Protein AF-A0A5E4JYD9-F1 (afdb_monomer)

Sequence (91 aa):
MIHISQTMDDFVSFAKDKTLSGRDSKRTLRVGDGCRARVIAVSFKDVTNPKIGLTMRQPGLGKLEWIAAEEAPVAAQKEEKTEKKAKKEKK

Solvent-accessible surface area (backbone atoms only — not comparable to full-atom values): 5611 Å² total; per-residue (Å²): 90,65,52,79,88,25,54,43,94,52,63,69,45,80,46,96,86,61,32,40,36,26,70,83,75,70,46,74,48,52,85,88,63,65,66,45,66,45,82,80,43,78,43,68,88,40,87,92,62,60,49,44,36,34,34,19,63,48,93,85,34,25,45,53,71,57,31,55,64,74,71,52,83,86,62,71,75,54,58,68,56,48,57,61,48,62,65,64,79,76,117

Secondary structure (DSSP, 8-state):
-B-GGGT-SS-EEEPTTS-EEETTT--EE-TT--EE-EEEEEE-SSTTS-EEEEE--STT-EEHHHHHHHH-SSSTHHHHHHHHHHTTS--

Structure (mmCIF, N/CA/C/O backbone):
data_AF-A0A5E4JYD9-F1
#
_entry.id   AF-A0A5E4JYD9-F1
#
loop_
_atom_site.group_PDB
_atom_site.id
_atom_site.type_symbol
_atom_site.label_atom_id
_atom_site.label_alt_id
_atom_site.label_comp_id
_atom_site.label_asym_id
_atom_site.label_entity_id
_atom_site.label_seq_id
_atom_site.pdbx_PDB_ins_code
_atom_site.Cartn_x
_atom_site.Cartn_y
_atom_site.Cartn_z
_atom_site.occupancy
_atom_site.B_iso_or_equiv
_atom_site.auth_seq_id
_atom_site.auth_comp_id
_atom_site.auth_asym_id
_atom_site.auth_atom_id
_atom_site.pdbx_PDB_model_num
ATOM 1 N N . MET A 1 1 ? 4.238 -5.374 -9.906 1.00 83.31 1 MET A N 1
ATOM 2 C CA . MET A 1 1 ? 4.854 -4.613 -8.800 1.00 83.31 1 MET A CA 1
ATOM 3 C C . MET A 1 1 ? 3.966 -3.426 -8.465 1.00 83.31 1 MET A C 1
ATOM 5 O O . MET A 1 1 ? 3.542 -2.720 -9.374 1.00 83.31 1 MET A O 1
ATOM 9 N N . ILE A 1 2 ? 3.676 -3.228 -7.180 1.00 84.69 2 ILE A N 1
ATOM 10 C CA . ILE A 1 2 ? 2.978 -2.043 -6.666 1.00 84.69 2 ILE A CA 1
ATOM 11 C C . ILE A 1 2 ? 4.036 -1.182 -5.983 1.00 84.69 2 ILE A C 1
ATOM 13 O O . ILE A 1 2 ? 4.788 -1.684 -5.150 1.00 84.69 2 ILE A O 1
ATOM 17 N N . HIS A 1 3 ? 4.134 0.087 -6.364 1.00 87.56 3 HIS A N 1
ATOM 18 C CA . HIS A 1 3 ? 5.015 1.029 -5.675 1.00 87.56 3 HIS A CA 1
ATOM 19 C C . HIS A 1 3 ? 4.415 1.402 -4.312 1.00 87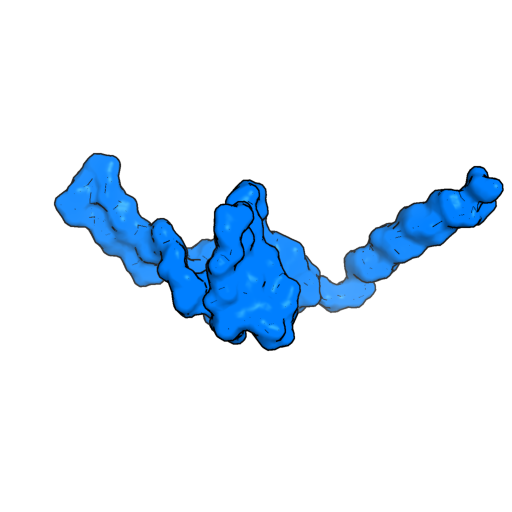.56 3 HIS A C 1
ATOM 21 O O . HIS A 1 3 ? 3.195 1.454 -4.194 1.00 87.56 3 HIS A O 1
ATOM 27 N N . ILE A 1 4 ? 5.225 1.707 -3.292 1.00 84.50 4 ILE A N 1
ATOM 28 C CA . ILE A 1 4 ? 4.721 2.004 -1.935 1.00 84.50 4 ILE A CA 1
ATOM 29 C C . ILE A 1 4 ? 3.663 3.120 -1.929 1.00 84.50 4 ILE A C 1
ATOM 31 O O . ILE A 1 4 ? 2.600 2.953 -1.339 1.00 84.50 4 ILE A O 1
ATOM 35 N N . SER A 1 5 ? 3.870 4.188 -2.701 1.00 85.62 5 SER A N 1
ATOM 36 C CA . SER A 1 5 ? 2.911 5.297 -2.862 1.00 85.62 5 SER A CA 1
ATOM 37 C C . SER A 1 5 ? 1.644 4.944 -3.654 1.00 85.62 5 SER A C 1
ATOM 39 O O . SER A 1 5 ? 0.772 5.787 -3.830 1.00 85.62 5 SER A O 1
ATOM 41 N N . GLN A 1 6 ? 1.549 3.721 -4.177 1.00 88.44 6 GLN A N 1
ATOM 42 C CA . GLN A 1 6 ? 0.390 3.194 -4.900 1.00 88.44 6 GLN A CA 1
ATOM 43 C C . GLN A 1 6 ? -0.385 2.155 -4.072 1.00 88.44 6 GLN A C 1
ATOM 45 O O . GLN A 1 6 ? -1.328 1.561 -4.591 1.00 88.44 6 GLN A O 1
ATOM 50 N N . THR A 1 7 ? 0.005 1.907 -2.816 1.00 87.38 7 THR A N 1
ATOM 51 C CA . THR A 1 7 ? -0.618 0.881 -1.958 1.00 87.38 7 THR A CA 1
ATOM 52 C C . THR A 1 7 ? -1.866 1.374 -1.228 1.00 87.38 7 THR A C 1
ATOM 54 O O . THR A 1 7 ? -2.833 0.627 -1.120 1.00 87.38 7 THR A O 1
ATOM 57 N N . MET A 1 8 ? -1.868 2.616 -0.745 1.00 85.62 8 MET A N 1
ATOM 58 C CA . MET A 1 8 ? -2.998 3.240 -0.051 1.00 85.62 8 MET A CA 1
ATOM 59 C C . MET A 1 8 ? -2.888 4.769 -0.120 1.00 85.62 8 MET A C 1
ATOM 61 O O . MET A 1 8 ? -1.811 5.301 -0.394 1.00 85.62 8 MET A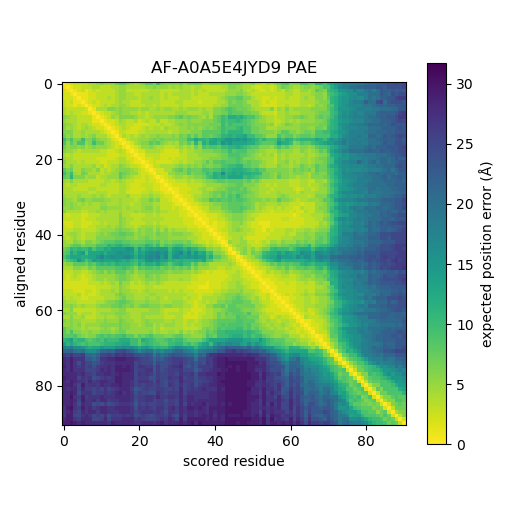 O 1
ATOM 65 N N . ASP A 1 9 ? -4.004 5.465 0.093 1.00 85.25 9 ASP A N 1
ATOM 66 C CA . ASP A 1 9 ? -4.077 6.932 0.099 1.00 85.25 9 ASP A CA 1
ATOM 67 C C . ASP A 1 9 ? -3.749 7.498 1.489 1.00 85.25 9 ASP A C 1
ATOM 69 O O . ASP A 1 9 ? -4.598 8.061 2.169 1.00 85.25 9 ASP A O 1
ATOM 73 N N . ASP A 1 10 ? -2.532 7.230 1.964 1.00 83.94 10 ASP A N 1
ATOM 74 C CA . ASP A 1 10 ? -2.116 7.527 3.337 1.00 83.94 10 ASP A CA 1
ATOM 75 C C . ASP A 1 10 ? -0.586 7.641 3.434 1.00 83.94 10 ASP A C 1
ATOM 77 O O . ASP A 1 10 ? 0.152 7.221 2.536 1.00 83.94 10 ASP A O 1
ATOM 81 N N . PHE A 1 11 ? -0.091 8.159 4.554 1.00 83.00 11 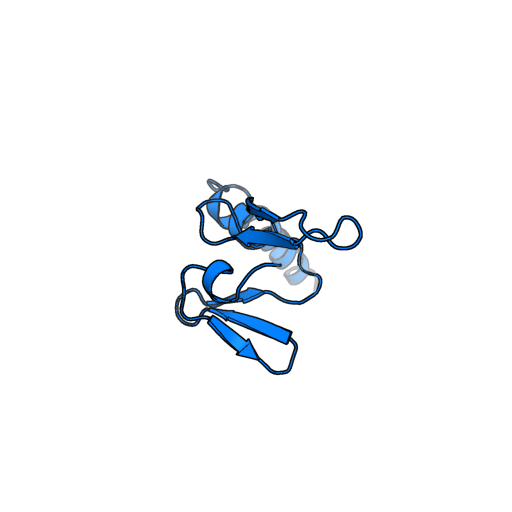PHE A N 1
ATOM 82 C CA . PHE A 1 11 ? 1.304 8.056 4.941 1.00 83.00 11 PHE A CA 1
ATOM 83 C C . PHE A 1 11 ? 1.636 6.611 5.338 1.00 83.00 11 PHE A C 1
ATOM 85 O O . PHE A 1 11 ? 1.338 6.149 6.443 1.00 83.00 11 PHE A O 1
ATOM 92 N N . VAL A 1 12 ? 2.265 5.883 4.414 1.00 84.75 12 VAL A N 1
ATOM 93 C CA . VAL A 1 12 ? 2.594 4.463 4.587 1.00 84.75 12 VAL A CA 1
ATOM 94 C C . VAL A 1 12 ? 3.968 4.295 5.223 1.00 84.75 12 VAL A C 1
ATOM 96 O O . VAL A 1 12 ? 4.974 4.759 4.689 1.00 84.75 12 VAL A O 1
ATOM 99 N N . SER A 1 13 ? 4.023 3.578 6.341 1.00 84.19 13 SER A N 1
ATOM 100 C CA . SER A 1 13 ? 5.265 3.118 6.961 1.00 84.19 13 SER A CA 1
ATOM 101 C C . SER A 1 13 ? 5.542 1.666 6.584 1.00 84.19 13 SER A C 1
ATOM 103 O O . SER A 1 13 ? 4.642 0.826 6.598 1.00 84.19 13 SER A O 1
ATOM 105 N N . PHE A 1 14 ? 6.798 1.363 6.259 1.00 84.25 14 PHE A N 1
ATOM 106 C CA . PHE A 1 14 ? 7.262 -0.007 6.052 1.00 84.25 14 PHE A CA 1
ATOM 107 C C . PHE A 1 14 ? 7.981 -0.500 7.306 1.00 84.25 14 PHE A C 1
ATOM 109 O O . PHE A 1 14 ? 8.969 0.098 7.736 1.00 84.25 14 PHE A O 1
ATOM 116 N N . ALA A 1 15 ? 7.488 -1.586 7.892 1.00 85.25 15 ALA A N 1
ATOM 117 C CA . ALA A 1 15 ? 8.085 -2.202 9.067 1.00 85.25 15 ALA A CA 1
ATOM 118 C C . ALA A 1 15 ? 8.975 -3.405 8.687 1.00 85.25 15 ALA A C 1
ATOM 120 O O . ALA A 1 15 ? 8.855 -3.997 7.611 1.00 85.25 15 ALA A O 1
ATOM 121 N N . LYS A 1 16 ? 9.927 -3.757 9.567 1.00 81.50 16 LYS A N 1
ATOM 122 C CA . LYS A 1 16 ? 10.928 -4.824 9.327 1.00 81.50 16 LYS A CA 1
ATOM 123 C C . LYS A 1 16 ? 10.310 -6.211 9.117 1.00 81.50 16 LYS A C 1
ATOM 125 O O . LYS A 1 16 ? 10.931 -7.072 8.505 1.00 81.50 16 LYS A O 1
ATOM 130 N N . ASP A 1 17 ? 9.088 -6.409 9.588 1.00 82.94 17 ASP A N 1
ATOM 131 C CA . ASP A 1 17 ? 8.264 -7.607 9.428 1.00 82.94 17 ASP A CA 1
ATOM 132 C C . ASP A 1 17 ? 7.604 -7.718 8.039 1.00 82.94 17 ASP A C 1
ATOM 134 O O . ASP A 1 17 ? 6.778 -8.602 7.823 1.00 82.94 17 ASP A O 1
ATOM 138 N N . LYS A 1 18 ? 7.984 -6.860 7.077 1.00 84.06 18 LYS A N 1
ATOM 139 C CA . LYS A 1 18 ? 7.394 -6.779 5.728 1.00 84.06 18 LYS A CA 1
ATOM 140 C C . LYS A 1 18 ? 5.907 -6.405 5.751 1.00 84.06 18 LYS A C 1
ATOM 142 O O . LYS A 1 18 ? 5.169 -6.746 4.826 1.00 84.06 18 LYS A O 1
ATOM 147 N N . THR A 1 19 ? 5.484 -5.683 6.786 1.00 86.00 19 THR A N 1
ATOM 148 C CA . THR A 1 19 ? 4.140 -5.115 6.898 1.00 86.00 19 THR A CA 1
ATOM 149 C C . THR A 1 19 ? 4.157 -3.652 6.458 1.00 86.00 19 THR A C 1
ATOM 151 O O . THR A 1 19 ? 5.058 -2.888 6.813 1.00 86.00 19 THR A O 1
ATOM 154 N N . LEU A 1 20 ? 3.144 -3.253 5.693 1.00 87.62 20 LEU A N 1
ATOM 155 C CA . LEU A 1 20 ? 2.851 -1.861 5.364 1.00 87.62 20 LEU A CA 1
ATOM 156 C C . LEU A 1 20 ? 1.708 -1.375 6.254 1.00 87.62 20 LEU A C 1
ATOM 158 O O . LEU A 1 20 ? 0.662 -2.023 6.313 1.00 87.62 20 LEU A O 1
ATOM 162 N N . SER A 1 21 ? 1.890 -0.246 6.930 1.00 87.50 21 SER A N 1
ATOM 163 C CA . SER A 1 21 ? 0.871 0.360 7.790 1.00 87.50 21 SER A CA 1
ATOM 164 C C . SER A 1 21 ? 0.612 1.815 7.409 1.00 87.50 21 SER A C 1
ATOM 166 O O . SER A 1 21 ? 1.545 2.605 7.274 1.00 87.50 21 SER A O 1
ATOM 168 N N . GLY A 1 22 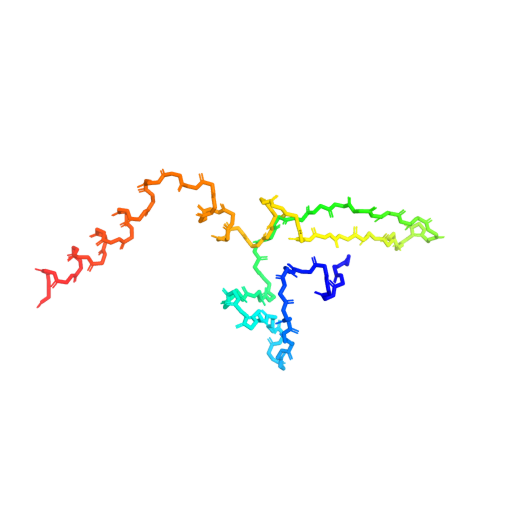? -0.660 2.167 7.229 1.00 87.62 22 GLY A N 1
ATOM 169 C CA . GLY A 1 22 ? -1.108 3.549 7.055 1.00 87.62 22 GLY A CA 1
ATOM 170 C C . GLY A 1 22 ? -1.223 4.250 8.404 1.00 87.62 22 GLY A C 1
ATOM 171 O O . GLY A 1 22 ? -1.761 3.674 9.358 1.00 87.62 22 GLY A O 1
ATOM 172 N N . ARG A 1 23 ? -0.693 5.470 8.501 1.00 84.25 23 ARG A N 1
ATOM 173 C CA . ARG A 1 23 ? -0.667 6.238 9.749 1.00 84.25 23 ARG A CA 1
ATOM 174 C C . ARG A 1 23 ? -2.047 6.786 10.113 1.00 84.25 23 ARG A C 1
ATOM 176 O O . ARG A 1 23 ? -2.430 6.684 11.278 1.00 84.25 23 ARG A O 1
ATOM 183 N N . ASP A 1 24 ? -2.788 7.310 9.141 1.00 83.75 24 ASP A N 1
ATOM 184 C CA . ASP A 1 24 ? -4.076 7.972 9.370 1.00 83.75 24 ASP A CA 1
ATOM 185 C C . ASP A 1 24 ? -5.256 6.983 9.323 1.00 83.75 24 ASP A C 1
ATOM 187 O O . ASP A 1 24 ? -6.150 7.003 10.169 1.00 83.75 24 ASP A O 1
ATOM 191 N N . SER A 1 25 ? -5.213 6.028 8.398 1.00 79.06 25 SER A N 1
ATOM 192 C CA . SER A 1 25 ? -6.261 5.034 8.137 1.00 79.06 25 SER A CA 1
ATOM 193 C C . SER A 1 25 ? -6.165 3.808 9.045 1.00 79.06 25 SER A C 1
ATOM 195 O O . SER A 1 25 ? -7.076 2.978 9.046 1.00 79.06 25 SER A O 1
ATOM 197 N N . LYS A 1 26 ? -5.036 3.623 9.754 1.00 81.31 26 LYS A N 1
ATOM 198 C CA . LYS A 1 26 ? -4.685 2.402 10.520 1.00 81.31 26 LYS A CA 1
ATOM 199 C C . LYS A 1 26 ? -4.828 1.097 9.716 1.00 81.31 26 LYS A C 1
ATOM 201 O O . LYS A 1 26 ? -4.940 0.008 10.281 1.00 81.31 26 LYS A O 1
ATOM 206 N N . ARG A 1 27 ? -4.819 1.198 8.386 1.00 84.56 27 ARG A N 1
ATOM 207 C CA . ARG A 1 27 ? -4.914 0.076 7.451 1.00 84.56 27 ARG A CA 1
ATOM 208 C C . ARG A 1 27 ? -3.569 -0.648 7.416 1.00 84.56 27 ARG A C 1
ATOM 210 O O . ARG A 1 27 ? -2.524 -0.005 7.368 1.00 84.56 27 ARG A O 1
ATOM 217 N N . THR A 1 28 ? -3.587 -1.979 7.453 1.00 86.56 28 THR A N 1
ATOM 218 C CA . THR A 1 28 ? -2.366 -2.801 7.426 1.00 86.56 28 THR A CA 1
ATOM 219 C C . THR A 1 28 ? -2.406 -3.824 6.295 1.00 86.56 28 THR A C 1
ATOM 221 O O . THR A 1 28 ? -3.445 -4.426 6.027 1.00 86.56 28 THR A O 1
ATOM 224 N N . LEU A 1 29 ? -1.271 -3.992 5.617 1.00 86.69 29 LEU A N 1
ATOM 225 C CA . LEU A 1 29 ? -1.047 -4.938 4.524 1.00 86.69 29 LEU A CA 1
ATOM 226 C C . LEU A 1 29 ? 0.151 -5.816 4.868 1.00 86.69 29 LEU A C 1
ATOM 228 O O . LEU A 1 29 ? 1.237 -5.304 5.146 1.00 86.69 29 LEU A O 1
ATOM 232 N N . ARG A 1 30 ? -0.039 -7.132 4.823 1.00 88.38 30 ARG A N 1
ATOM 233 C CA . ARG A 1 30 ? 0.996 -8.134 5.078 1.00 88.38 30 ARG A CA 1
ATOM 234 C C . ARG A 1 30 ? 1.236 -8.998 3.851 1.00 88.38 30 ARG A C 1
ATOM 236 O O . ARG A 1 30 ? 0.387 -9.141 2.972 1.00 88.38 30 ARG A O 1
ATOM 243 N N . VAL A 1 31 ? 2.413 -9.613 3.806 1.00 85.69 31 VAL A N 1
ATOM 244 C CA . VAL A 1 31 ? 2.731 -10.615 2.786 1.00 85.69 31 VAL A CA 1
ATOM 245 C C . VAL A 1 31 ? 1.802 -11.821 2.970 1.00 85.69 31 VAL A C 1
ATOM 247 O O . VAL A 1 31 ? 1.767 -12.405 4.048 1.00 85.69 31 VAL A O 1
ATOM 250 N N . GLY A 1 32 ? 1.062 -12.184 1.919 1.00 85.56 32 GLY A N 1
ATOM 251 C CA . GLY A 1 32 ? 0.075 -13.274 1.936 1.00 85.56 32 GLY A CA 1
ATOM 252 C C . GLY A 1 32 ? -1.384 -12.808 1.964 1.00 85.56 32 GLY A C 1
ATOM 253 O O . GLY A 1 32 ? -2.278 -13.622 1.755 1.00 85.56 32 GLY A O 1
ATOM 254 N N . ASP A 1 33 ? -1.635 -11.510 2.158 1.00 86.31 33 ASP A N 1
ATOM 255 C CA . ASP A 1 33 ? -2.987 -10.957 2.111 1.00 86.31 33 ASP A CA 1
ATOM 256 C C . ASP A 1 33 ? -3.561 -10.957 0.682 1.00 86.31 33 ASP A C 1
ATOM 258 O O . ASP A 1 33 ? -2.914 -10.529 -0.279 1.00 86.31 33 ASP A O 1
ATOM 262 N N . GLY A 1 34 ? -4.820 -11.380 0.543 1.00 87.00 34 GLY A N 1
ATOM 263 C CA . GLY A 1 34 ? -5.567 -11.263 -0.708 1.00 87.00 34 GLY A CA 1
ATOM 264 C C . GLY A 1 34 ? -5.916 -9.803 -1.009 1.00 87.00 34 GLY A C 1
ATOM 265 O O . GLY A 1 34 ? -6.584 -9.133 -0.216 1.00 87.00 34 GLY A O 1
ATOM 266 N N . CYS A 1 35 ? -5.468 -9.310 -2.163 1.00 89.12 35 CYS A N 1
ATOM 267 C CA . CYS A 1 35 ? -5.614 -7.914 -2.572 1.00 89.12 35 CYS A CA 1
ATOM 268 C C . CYS A 1 35 ? -6.308 -7.813 -3.934 1.00 89.12 35 CYS A C 1
ATOM 270 O O . CYS A 1 35 ? -5.997 -8.577 -4.848 1.00 89.12 35 CYS A O 1
ATOM 272 N N . ARG A 1 36 ? -7.178 -6.814 -4.104 1.00 89.06 36 ARG A N 1
ATOM 273 C CA . ARG A 1 36 ? -7.664 -6.370 -5.414 1.00 89.06 36 ARG A CA 1
ATOM 274 C C . ARG A 1 36 ? -6.869 -5.133 -5.830 1.00 89.06 36 ARG A C 1
ATOM 276 O O . ARG A 1 36 ? -6.835 -4.138 -5.108 1.00 89.06 36 ARG A O 1
ATOM 283 N N . ALA A 1 37 ? -6.237 -5.199 -6.997 1.00 90.94 37 ALA A N 1
ATOM 284 C CA . ALA A 1 37 ? -5.437 -4.118 -7.565 1.00 90.94 37 ALA A CA 1
ATOM 285 C C . ALA A 1 37 ? -5.782 -3.920 -9.045 1.00 90.94 37 ALA A C 1
ATOM 287 O O . ALA A 1 37 ? -6.292 -4.829 -9.702 1.00 90.94 37 ALA A O 1
ATOM 288 N N . ARG A 1 38 ? -5.469 -2.738 -9.579 1.00 90.62 38 ARG A N 1
ATOM 289 C CA . ARG A 1 38 ? -5.653 -2.397 -10.993 1.00 90.62 38 ARG A CA 1
ATOM 290 C C . ARG A 1 38 ? -4.310 -2.297 -11.702 1.00 90.62 38 ARG A C 1
ATOM 292 O O . ARG A 1 38 ? -3.355 -1.739 -11.163 1.00 90.62 38 ARG A O 1
ATOM 299 N N . VAL A 1 39 ? -4.255 -2.799 -12.932 1.00 91.81 39 VAL A N 1
ATOM 300 C CA . VAL A 1 39 ? -3.104 -2.631 -13.826 1.00 91.81 39 VAL A CA 1
ATOM 301 C C . VAL A 1 39 ? -3.107 -1.216 -14.398 1.00 91.81 39 VAL A C 1
ATOM 303 O O . VAL A 1 39 ? -4.097 -0.791 -14.987 1.00 91.81 39 VAL A O 1
ATOM 306 N N . ILE A 1 40 ? -2.003 -0.491 -14.211 1.00 91.62 40 ILE A N 1
ATOM 307 C CA . ILE A 1 40 ? -1.835 0.890 -14.701 1.00 91.62 40 ILE A CA 1
ATOM 308 C C . ILE A 1 40 ? -0.827 0.997 -15.837 1.00 91.62 40 ILE A C 1
ATOM 310 O O . ILE A 1 40 ? -0.951 1.863 -16.695 1.00 91.62 40 ILE A O 1
ATOM 314 N N . ALA A 1 41 ? 0.179 0.131 -15.840 1.00 88.88 41 ALA A N 1
ATOM 315 C CA . ALA A 1 41 ? 1.239 0.151 -16.826 1.00 88.88 41 ALA A CA 1
ATOM 316 C C . ALA A 1 41 ? 1.693 -1.276 -17.082 1.00 88.88 41 ALA A C 1
ATOM 318 O O . ALA A 1 41 ? 1.839 -2.069 -16.151 1.00 88.88 41 ALA A O 1
ATOM 319 N N . VAL A 1 42 ? 1.948 -1.590 -18.343 1.00 89.75 42 VAL A N 1
ATOM 320 C CA . VAL A 1 42 ? 2.546 -2.859 -18.737 1.00 89.75 42 VAL A CA 1
ATOM 321 C C . VAL A 1 42 ? 3.692 -2.543 -19.678 1.00 89.75 42 VAL A C 1
ATOM 323 O O . VAL A 1 42 ? 3.525 -1.796 -20.638 1.00 89.75 42 VAL A O 1
ATOM 326 N N . SER A 1 43 ? 4.871 -3.073 -19.378 1.00 85.75 43 SER A N 1
ATOM 327 C CA . SER A 1 43 ? 6.050 -2.928 -20.221 1.00 85.75 43 SER A CA 1
ATOM 328 C C . SER A 1 43 ? 6.604 -4.304 -20.563 1.00 85.75 43 SER A C 1
ATOM 330 O O . SER A 1 43 ? 6.989 -5.067 -19.676 1.00 85.75 43 SER A O 1
ATOM 332 N N . PHE A 1 44 ? 6.657 -4.596 -21.860 1.00 86.75 44 PHE A N 1
ATOM 333 C CA . PHE A 1 44 ? 7.138 -5.856 -22.433 1.00 86.75 44 PHE A CA 1
ATOM 334 C C . PHE A 1 44 ? 8.555 -5.728 -23.005 1.00 86.75 44 PHE A C 1
ATOM 336 O O . PHE A 1 44 ? 8.872 -6.322 -24.028 1.00 86.75 44 PHE A O 1
ATOM 343 N N . LYS A 1 45 ? 9.410 -4.907 -22.381 1.00 77.81 45 LYS A N 1
ATOM 344 C CA . LYS A 1 45 ? 10.775 -4.674 -22.882 1.00 77.81 45 LYS A CA 1
ATOM 345 C C . LYS A 1 45 ? 11.622 -5.956 -22.900 1.00 77.81 45 LYS A C 1
ATOM 347 O O . LYS A 1 45 ? 12.414 -6.137 -23.814 1.00 77.81 45 LYS A O 1
ATOM 352 N N . ASP A 1 46 ? 11.383 -6.847 -21.941 1.00 80.88 46 ASP A N 1
ATOM 353 C CA . ASP A 1 46 ? 11.928 -8.201 -21.888 1.00 80.88 46 ASP A CA 1
ATOM 354 C C . ASP A 1 46 ? 10.757 -9.192 -21.883 1.00 80.88 46 ASP A C 1
ATOM 356 O O . ASP A 1 46 ? 9.928 -9.175 -20.969 1.00 80.88 46 ASP A O 1
ATOM 360 N N . VAL A 1 47 ? 10.676 -10.058 -22.898 1.00 78.12 47 VAL A N 1
ATOM 361 C CA . VAL A 1 47 ? 9.581 -11.041 -23.053 1.00 78.12 47 VAL A CA 1
ATOM 362 C C . VAL A 1 47 ? 9.554 -12.040 -21.890 1.00 78.12 47 VAL A C 1
ATOM 364 O O . VAL A 1 47 ? 8.494 -12.518 -21.496 1.00 78.12 47 VAL A O 1
ATOM 367 N N . THR A 1 48 ? 10.715 -12.314 -21.296 1.00 83.06 48 THR A N 1
ATOM 368 C CA . THR A 1 48 ? 10.876 -13.216 -20.151 1.00 83.06 48 THR A CA 1
ATOM 369 C C . THR A 1 48 ? 10.511 -12.582 -18.809 1.00 83.06 48 THR A C 1
ATOM 371 O O . THR A 1 48 ? 10.261 -13.316 -17.857 1.00 83.06 48 THR A O 1
ATOM 374 N N . ASN A 1 49 ? 10.462 -11.247 -18.699 1.00 80.94 49 ASN A N 1
ATOM 375 C CA . ASN A 1 49 ? 10.140 -10.571 -17.440 1.00 80.94 49 ASN A C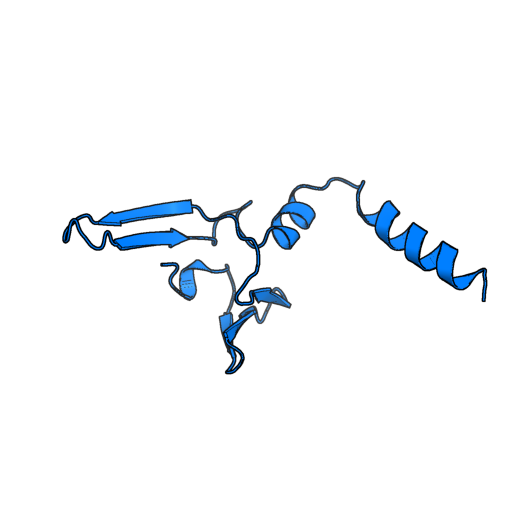A 1
ATOM 376 C C . ASN A 1 49 ? 9.325 -9.282 -17.660 1.00 80.94 49 ASN A C 1
ATOM 378 O O . ASN A 1 49 ? 9.842 -8.170 -17.481 1.00 80.94 49 ASN A O 1
ATOM 382 N N . PRO A 1 50 ? 8.039 -9.405 -18.037 1.00 84.12 50 PRO A N 1
ATOM 383 C CA . PRO A 1 50 ? 7.175 -8.252 -18.237 1.00 84.12 50 PRO A CA 1
ATOM 384 C C . PRO A 1 50 ? 7.006 -7.462 -16.933 1.00 84.12 50 PRO A C 1
ATOM 386 O O . PRO A 1 50 ? 6.606 -7.988 -15.891 1.00 84.12 50 PRO A O 1
ATOM 389 N N . LYS A 1 51 ? 7.280 -6.156 -16.985 1.00 87.88 51 LYS A N 1
ATOM 390 C CA . LYS A 1 51 ? 7.085 -5.258 -15.842 1.00 87.88 51 LYS A CA 1
ATOM 391 C C . LYS A 1 51 ? 5.642 -4.779 -15.827 1.00 87.88 51 LYS A C 1
ATOM 393 O O . LYS A 1 51 ? 5.247 -3.932 -16.625 1.00 87.88 51 LYS A O 1
ATOM 398 N N . ILE A 1 52 ? 4.871 -5.311 -14.887 1.00 90.25 52 ILE A N 1
ATOM 399 C CA . ILE A 1 52 ? 3.478 -4.919 -14.664 1.00 90.25 52 ILE A CA 1
ATOM 400 C C . ILE A 1 52 ? 3.431 -3.945 -13.486 1.00 90.25 52 ILE A C 1
ATOM 402 O O . ILE A 1 52 ? 3.735 -4.318 -12.350 1.00 90.25 52 ILE A O 1
ATOM 406 N N . GLY A 1 53 ? 3.062 -2.698 -13.752 1.00 91.38 53 GLY A N 1
ATOM 407 C CA . GLY A 1 53 ? 2.744 -1.689 -12.750 1.00 91.38 53 GLY A CA 1
ATOM 408 C C . GLY A 1 53 ? 1.300 -1.840 -12.279 1.00 91.38 53 GLY A C 1
ATOM 409 O O . GLY A 1 53 ? 0.370 -1.854 -13.087 1.00 91.38 53 GLY A O 1
ATOM 410 N N . LEU A 1 54 ? 1.118 -1.946 -10.967 1.00 92.25 54 LEU A N 1
ATOM 411 C CA . LEU A 1 54 ? -0.174 -2.138 -10.311 1.00 92.25 54 LEU A CA 1
ATOM 412 C C . LEU A 1 54 ? -0.439 -0.991 -9.316 1.00 92.25 54 LEU A C 1
ATOM 414 O O . LEU A 1 54 ? 0.506 -0.447 -8.741 1.00 92.25 54 LEU A O 1
ATOM 418 N N . THR A 1 55 ? -1.711 -0.654 -9.083 1.00 92.38 55 THR A N 1
ATOM 419 C CA . THR A 1 55 ? -2.153 0.329 -8.073 1.00 92.38 55 THR A CA 1
ATOM 420 C C . THR A 1 55 ? -3.328 -0.181 -7.238 1.00 92.38 55 THR A C 1
ATOM 422 O O . THR A 1 55 ? -4.142 -0.978 -7.710 1.00 92.38 55 THR A O 1
ATOM 425 N N . MET A 1 56 ? -3.419 0.306 -6.002 1.00 89.69 56 MET A N 1
ATOM 426 C CA . MET A 1 56 ? -4.500 0.072 -5.040 1.00 89.69 56 MET A CA 1
ATOM 427 C C . MET A 1 56 ? -5.076 1.389 -4.479 1.00 89.69 56 MET A C 1
ATOM 429 O O . MET A 1 56 ? -5.928 1.353 -3.603 1.00 89.69 56 MET A O 1
ATOM 433 N N . ARG A 1 57 ? -4.655 2.558 -4.988 1.00 87.50 57 ARG A N 1
ATOM 434 C CA . ARG A 1 57 ? -5.077 3.891 -4.499 1.00 87.50 57 ARG A CA 1
ATOM 435 C C . ARG A 1 57 ? -6.395 4.393 -5.120 1.00 87.50 57 ARG A C 1
ATOM 437 O O . ARG A 1 57 ? -6.636 5.591 -5.189 1.00 87.50 57 ARG A O 1
ATOM 444 N N . GLN A 1 58 ? -7.218 3.501 -5.660 1.00 86.25 58 GLN A N 1
ATOM 445 C CA . GLN A 1 58 ? -8.519 3.860 -6.240 1.00 86.25 58 GLN A CA 1
ATOM 446 C C . GLN A 1 58 ? -9.638 3.296 -5.356 1.00 86.25 58 GLN A C 1
ATOM 448 O O . GLN A 1 58 ? -9.425 2.257 -4.727 1.00 86.25 58 GLN A O 1
ATOM 453 N N . PRO A 1 59 ? -10.816 3.943 -5.307 1.00 83.62 59 PRO A N 1
ATOM 454 C CA . PRO A 1 59 ? -11.952 3.432 -4.542 1.00 83.62 59 PRO A CA 1
ATOM 455 C C . PRO A 1 59 ? -12.323 2.009 -4.989 1.00 83.62 59 PRO A C 1
ATOM 457 O O . PRO A 1 59 ? -12.274 1.695 -6.180 1.00 83.62 59 PRO A O 1
ATOM 460 N N . GLY A 1 60 ? -12.659 1.140 -4.031 1.00 81.62 60 GLY A N 1
ATOM 461 C CA . GLY A 1 60 ? -12.982 -0.273 -4.288 1.00 81.62 60 GLY A CA 1
ATOM 462 C C . GLY A 1 60 ? -11.778 -1.180 -4.601 1.00 81.62 60 GLY A C 1
ATOM 463 O O . GLY A 1 60 ? -11.958 -2.354 -4.939 1.00 81.62 60 GLY A O 1
ATOM 464 N N . LEU A 1 61 ? -10.548 -0.665 -4.491 1.00 86.50 61 LEU A N 1
ATOM 465 C CA . LEU A 1 61 ? -9.310 -1.446 -4.517 1.00 86.50 61 LEU A CA 1
ATOM 466 C C . LEU A 1 61 ? -8.680 -1.478 -3.126 1.00 86.50 61 LEU A C 1
ATOM 468 O O . LEU A 1 61 ? -8.935 -0.618 -2.286 1.00 86.50 61 LEU A O 1
ATOM 472 N N . GLY A 1 62 ? -7.843 -2.478 -2.872 1.00 85.50 62 GLY A N 1
ATOM 473 C CA . GLY A 1 62 ? -7.307 -2.673 -1.536 1.00 85.50 62 GLY A CA 1
ATOM 474 C C . GLY A 1 62 ? -7.215 -4.129 -1.127 1.00 85.50 62 GLY A C 1
ATOM 475 O O . GLY A 1 62 ? -7.416 -5.054 -1.918 1.00 85.50 62 GLY A O 1
ATOM 476 N N . LYS A 1 63 ? -6.916 -4.329 0.151 1.00 87.0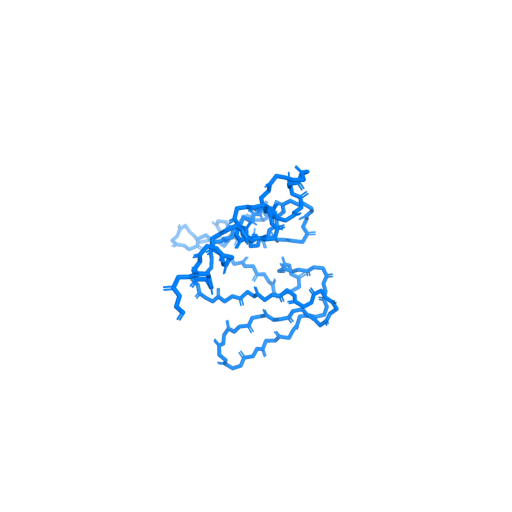0 63 LYS A N 1
ATOM 477 C CA . LYS A 1 63 ? -7.110 -5.622 0.793 1.00 87.00 63 LYS A CA 1
ATOM 478 C C . LYS A 1 63 ? -8.592 -6.004 0.721 1.00 87.00 63 LYS A C 1
ATOM 480 O O . LYS A 1 63 ? -9.450 -5.135 0.867 1.00 87.00 63 LYS A O 1
ATOM 485 N N . LEU A 1 64 ? -8.895 -7.289 0.539 1.00 83.06 64 LEU A N 1
ATOM 486 C CA . LEU A 1 64 ? -10.280 -7.784 0.480 1.00 83.06 64 LEU A CA 1
ATOM 487 C C . LEU A 1 64 ? -11.120 -7.340 1.690 1.00 83.06 64 LEU A C 1
ATOM 489 O O . LEU A 1 64 ? -12.281 -6.980 1.531 1.00 83.06 64 LEU A O 1
ATOM 493 N N . GLU A 1 65 ? -10.508 -7.278 2.876 1.00 81.69 65 GLU A N 1
ATOM 494 C CA . GLU A 1 65 ? -11.158 -6.793 4.101 1.00 81.69 65 GLU A CA 1
ATOM 495 C C . GLU A 1 65 ? -11.582 -5.317 4.018 1.00 81.69 65 GLU A C 1
ATOM 497 O O . GLU A 1 65 ? -12.614 -4.941 4.566 1.00 81.69 65 GLU A O 1
ATOM 502 N N . TRP A 1 66 ? -10.816 -4.466 3.327 1.00 81.94 66 TRP A N 1
ATOM 503 C CA . TRP A 1 66 ? -11.143 -3.040 3.188 1.00 81.94 66 TRP A CA 1
ATOM 504 C C . TRP A 1 66 ? -12.315 -2.842 2.237 1.00 81.94 66 TRP A C 1
ATOM 506 O O . TRP A 1 66 ? -13.213 -2.054 2.507 1.00 81.94 66 TRP A O 1
ATOM 516 N N . ILE A 1 67 ? -12.318 -3.609 1.151 1.00 77.12 67 ILE A N 1
ATOM 517 C CA . ILE A 1 67 ? -13.355 -3.557 0.125 1.00 77.12 67 ILE A CA 1
ATOM 518 C C . ILE A 1 67 ? -14.678 -4.073 0.692 1.00 77.12 67 ILE A C 1
ATOM 520 O O . ILE A 1 67 ? -15.704 -3.434 0.509 1.00 77.12 67 ILE A O 1
ATOM 524 N N . ALA A 1 68 ? -14.655 -5.166 1.460 1.00 73.62 68 ALA A N 1
ATOM 525 C CA . ALA A 1 68 ? -15.843 -5.671 2.144 1.00 73.62 68 ALA A CA 1
ATOM 526 C C . ALA A 1 68 ? -16.422 -4.657 3.150 1.00 73.62 68 ALA A C 1
ATOM 528 O O . ALA A 1 68 ? -17.638 -4.575 3.306 1.00 73.62 68 ALA A O 1
ATOM 529 N N . ALA A 1 69 ? -15.570 -3.868 3.813 1.00 68.19 69 ALA A N 1
ATOM 530 C CA . ALA A 1 69 ? -16.015 -2.805 4.711 1.00 68.19 69 ALA A CA 1
ATOM 531 C C . ALA A 1 69 ? -16.619 -1.595 3.966 1.00 68.19 69 ALA A C 1
ATOM 533 O O . ALA A 1 69 ? -17.499 -0.938 4.516 1.00 68.19 69 ALA A O 1
ATOM 534 N N . GLU A 1 70 ? -16.169 -1.308 2.738 1.00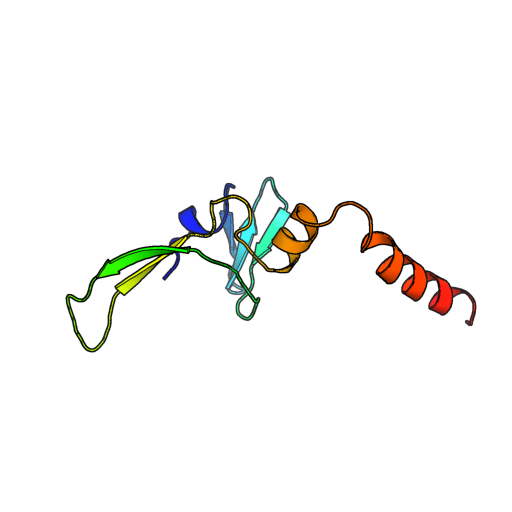 66.62 70 GLU A N 1
ATOM 535 C CA . GLU A 1 70 ? -16.678 -0.210 1.897 1.00 66.62 70 GLU A CA 1
ATOM 536 C C . GLU A 1 70 ? -17.927 -0.604 1.076 1.00 66.62 70 GLU A C 1
ATOM 538 O O . GLU A 1 70 ? -18.809 0.227 0.880 1.00 66.62 70 GLU A O 1
ATOM 543 N N . GLU A 1 71 ? -18.042 -1.863 0.633 1.00 58.94 71 GLU A N 1
ATOM 544 C CA . GLU A 1 71 ? -19.165 -2.374 -0.179 1.00 58.94 71 GLU A CA 1
ATOM 545 C C . GLU A 1 71 ? -20.348 -2.907 0.648 1.00 58.94 71 GLU A C 1
ATOM 547 O O . GLU A 1 71 ? -21.387 -3.232 0.077 1.00 58.94 71 GLU A O 1
ATOM 552 N N . ALA A 1 72 ? -20.242 -3.008 1.976 1.00 45.97 72 ALA A N 1
ATOM 553 C CA . ALA A 1 72 ? -21.343 -3.480 2.811 1.00 45.97 72 ALA A CA 1
ATOM 554 C C . ALA A 1 72 ? -22.240 -2.330 3.311 1.00 45.97 72 ALA A C 1
ATOM 556 O O . ALA A 1 72 ? -21.927 -1.704 4.330 1.00 45.97 72 ALA A O 1
ATOM 557 N N . PRO A 1 73 ? -23.443 -2.123 2.740 1.00 48.34 73 PRO A N 1
ATOM 558 C CA . PRO A 1 73 ? -24.551 -1.615 3.525 1.00 48.34 73 PRO A CA 1
ATOM 559 C C . PRO A 1 73 ? -24.987 -2.706 4.530 1.00 48.34 73 PRO A C 1
ATOM 561 O O . PRO A 1 73 ? -25.582 -3.721 4.184 1.00 48.34 73 PRO A O 1
ATOM 564 N N . VAL A 1 74 ? -24.699 -2.484 5.815 1.00 47.88 74 VAL A N 1
ATOM 565 C CA . VAL A 1 74 ? -25.484 -2.952 6.985 1.00 47.88 74 VAL A CA 1
ATOM 566 C C . VAL A 1 74 ? -25.507 -4.464 7.350 1.00 47.88 74 VAL A C 1
ATOM 568 O O . VAL A 1 74 ? -25.836 -4.773 8.494 1.00 47.88 74 VAL A O 1
ATOM 571 N N . ALA A 1 75 ? -25.118 -5.435 6.514 1.00 44.81 75 ALA A N 1
ATOM 572 C CA . ALA A 1 75 ? -25.398 -6.856 6.833 1.00 44.81 75 ALA A CA 1
ATOM 573 C C . ALA A 1 75 ? -24.326 -7.631 7.648 1.00 44.81 75 ALA A C 1
ATOM 575 O O . ALA A 1 75 ? -24.682 -8.401 8.540 1.00 44.81 75 ALA A O 1
ATOM 576 N N . ALA A 1 76 ? -23.023 -7.432 7.419 1.00 43.22 76 ALA A N 1
ATOM 577 C CA . ALA A 1 76 ? -21.998 -8.354 7.950 1.00 43.22 76 ALA A CA 1
ATOM 578 C C . ALA A 1 76 ? -21.574 -8.104 9.416 1.00 43.22 76 ALA A C 1
ATOM 580 O O . ALA A 1 76 ? -21.013 -8.986 10.064 1.00 43.22 76 ALA A O 1
ATOM 581 N N . GLN A 1 77 ? -21.894 -6.940 10.000 1.00 43.66 77 GLN A N 1
ATOM 582 C CA . GLN A 1 77 ? -21.599 -6.681 11.422 1.00 43.66 77 GLN A CA 1
ATOM 583 C C . GLN A 1 77 ? -22.481 -7.500 12.383 1.00 43.66 77 GLN A C 1
ATOM 585 O O . GLN A 1 77 ? -22.203 -7.537 13.586 1.00 43.66 77 GLN A O 1
ATOM 590 N N . LYS A 1 78 ? -23.541 -8.155 11.885 1.00 43.06 78 LYS A N 1
ATOM 591 C CA . LYS A 1 78 ? -24.389 -9.030 12.704 1.00 43.06 78 LYS A CA 1
ATOM 592 C C . LYS A 1 78 ? -23.821 -10.437 12.868 1.00 43.06 78 LYS A C 1
ATOM 594 O O . LYS A 1 78 ? -24.017 -11.000 13.938 1.00 43.06 78 LYS A O 1
ATOM 599 N N . GLU A 1 79 ? -23.075 -10.993 11.921 1.00 44.19 79 GLU A N 1
ATOM 600 C CA . GLU A 1 79 ? -22.651 -12.398 12.038 1.00 44.19 79 GLU A CA 1
ATOM 601 C C . GLU A 1 79 ? -21.475 -12.563 13.015 1.00 44.19 79 GLU A C 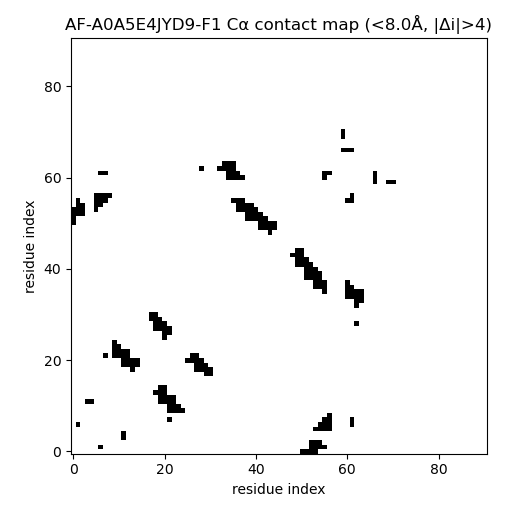1
ATOM 603 O O . GLU A 1 79 ? -21.566 -13.358 13.953 1.00 44.19 79 GLU A O 1
ATOM 608 N N . GLU A 1 80 ? -20.456 -11.696 12.961 1.00 46.59 80 GLU A N 1
ATOM 609 C CA . GLU A 1 80 ? -19.299 -11.832 13.866 1.00 46.59 80 GLU A CA 1
ATOM 610 C C . GLU A 1 80 ? -19.614 -11.447 15.333 1.00 46.59 80 GLU A C 1
ATOM 612 O O . GLU A 1 80 ? -19.009 -11.965 16.279 1.00 46.59 80 GLU A O 1
ATOM 617 N N . LYS A 1 81 ? -20.608 -10.570 15.563 1.00 44.69 81 LYS A N 1
ATOM 618 C CA . LYS A 1 81 ? -21.094 -10.248 16.922 1.00 44.69 81 LYS A CA 1
ATOM 619 C C . LYS A 1 81 ? -22.002 -11.333 17.508 1.00 44.69 81 LYS A C 1
ATOM 621 O O . LYS A 1 81 ? -22.075 -11.432 18.735 1.00 44.69 81 LYS A O 1
ATOM 626 N N . THR A 1 82 ? -22.669 -12.138 16.679 1.00 42.03 82 THR A N 1
ATOM 627 C CA . THR A 1 82 ? -23.582 -13.191 17.159 1.00 42.03 82 THR A CA 1
ATOM 628 C C . THR A 1 82 ? -22.805 -14.447 17.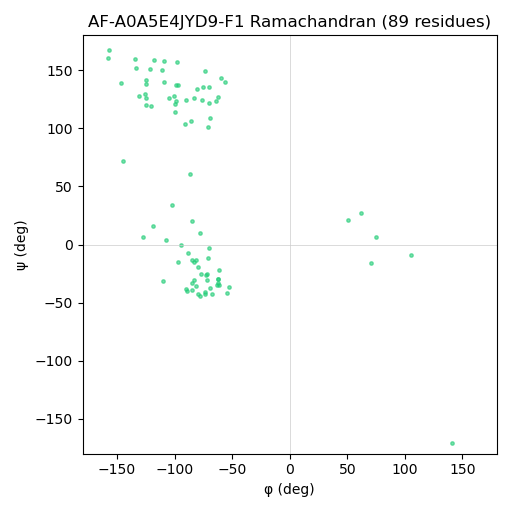565 1.00 42.03 82 THR A C 1
ATOM 630 O O . THR A 1 82 ? -23.085 -15.021 18.619 1.00 42.03 82 THR A O 1
ATOM 633 N N . GLU A 1 83 ? -21.723 -14.786 16.856 1.00 46.41 83 GLU A N 1
ATOM 634 C CA . GLU A 1 83 ? -20.849 -15.911 17.229 1.00 46.41 83 GLU A CA 1
ATOM 635 C C . GLU A 1 83 ? -20.040 -15.657 18.514 1.00 46.41 83 GLU A C 1
ATOM 637 O O . GLU A 1 83 ? -19.903 -16.547 19.360 1.00 46.41 83 GLU A O 1
ATOM 642 N N . LYS A 1 84 ? -19.567 -14.420 18.740 1.00 45.66 84 LYS A N 1
ATOM 643 C CA . LYS A 1 84 ? -18.858 -14.062 19.986 1.00 45.66 84 LYS A CA 1
ATOM 644 C C . LYS A 1 84 ? -19.777 -13.989 21.215 1.00 45.66 84 LYS A C 1
ATOM 646 O O . LYS A 1 84 ? -19.291 -14.201 22.325 1.00 45.66 84 LYS A O 1
ATOM 651 N N . LYS A 1 85 ? -21.084 -13.728 21.052 1.00 42.81 85 LYS A N 1
ATOM 652 C CA . LYS A 1 85 ? -22.056 -13.758 22.165 1.00 42.81 85 LYS A CA 1
ATOM 653 C C . LYS A 1 85 ? -22.489 -15.182 22.526 1.00 42.81 85 LYS A C 1
ATOM 655 O O . LYS A 1 85 ? -22.460 -15.520 23.705 1.00 42.81 85 LYS A O 1
ATOM 660 N N . ALA A 1 86 ? -22.748 -16.049 21.545 1.00 43.62 86 ALA A N 1
ATOM 661 C CA . ALA A 1 86 ? -23.135 -17.442 21.802 1.00 43.62 86 ALA A CA 1
ATOM 662 C C . ALA A 1 86 ? -22.046 -18.257 22.535 1.00 43.62 86 ALA A C 1
ATOM 664 O O . ALA A 1 86 ? -22.352 -19.156 23.315 1.00 43.62 86 ALA A O 1
ATOM 665 N N . LYS A 1 87 ? -20.763 -17.917 22.343 1.00 44.69 87 LYS A N 1
ATOM 666 C CA . LYS A 1 87 ? -19.641 -18.597 23.015 1.00 44.69 87 LYS A CA 1
ATOM 667 C C . LYS A 1 87 ? -19.379 -18.114 24.450 1.00 44.69 87 LYS A C 1
ATOM 669 O O . LYS A 1 87 ? -18.634 -18.772 25.171 1.00 44.69 87 LYS A O 1
ATOM 674 N N . LYS A 1 88 ? -19.967 -16.984 24.866 1.00 41.59 88 LYS A N 1
ATOM 675 C CA . LYS A 1 88 ? -19.783 -16.398 26.208 1.00 41.59 88 LYS A CA 1
ATOM 676 C C . LYS A 1 88 ? -20.900 -16.770 27.194 1.00 41.59 88 LYS A C 1
ATOM 678 O O . LYS A 1 88 ? -20.700 -16.623 28.387 1.00 41.59 88 LYS A O 1
ATOM 683 N N . GLU A 1 89 ? -22.030 -17.280 26.708 1.00 43.25 89 GLU A N 1
ATOM 684 C CA . GLU A 1 89 ? -23.178 -17.705 27.532 1.00 43.25 89 GLU A CA 1
ATOM 685 C C . GLU A 1 89 ? -23.174 -19.208 27.879 1.00 43.25 89 GLU A C 1
ATOM 687 O O . GLU A 1 89 ? -24.068 -19.689 28.566 1.00 43.25 89 GLU A O 1
ATOM 692 N N . LYS A 1 90 ? -22.167 -19.967 27.418 1.00 42.06 90 LYS A N 1
ATOM 693 C CA . LYS A 1 90 ? -22.057 -21.425 27.632 1.00 42.06 90 LYS A CA 1
ATOM 694 C C . LYS A 1 90 ? -20.801 -21.859 28.410 1.00 42.06 90 LYS A C 1
ATOM 696 O O . LYS A 1 90 ? -20.440 -23.034 28.365 1.00 42.06 90 LYS A O 1
ATOM 701 N N . LYS A 1 91 ? -20.128 -20.924 29.085 1.00 40.19 91 LYS A N 1
ATOM 702 C CA . LYS A 1 91 ? -19.015 -21.167 30.015 1.00 40.19 91 LYS A CA 1
ATOM 703 C C . LYS A 1 91 ? -19.283 -20.405 31.304 1.00 40.19 91 LYS A C 1
ATOM 705 O O . LYS A 1 91 ? -18.958 -20.964 32.369 1.00 40.19 91 LYS A O 1
#

Mean predicted aligned error: 11.47 Å

Foldseek 3Di:
DEDLVQQEPADWDQDPQRKIAGPPVRDIDHPPFDWFWDFDDWAPPDVVDIDTYIGQHDPCTHGPVVNCVVPDDPDPVVPVVVVVVVVVVPD

pLDDT: mean 75.73, std 17.46, range [40.19, 92.38]

Nearest PDB structures (foldseek):
  4qiw-assembly2_Q  TM=9.308E-01  e=7.357E-07  Thermococcus kodakarensis KOD1
  7oqy-assembly1_E  TM=8.971E-01  e=9.515E-06  Sulfolobus acidocaldarius DSM 639
  3ayh-assembly1_B  TM=7.384E-01  e=1.933E-01  Schizosaccharomyces pombe 972h-

Radius of gyration: 17.69 Å; Cα contacts (8 Å, |Δi|>4): 115; chains: 1; bounding box: 37×30×53 Å